Protein AF-A0A6C0JII0-F1 (afdb_monomer)

Mean predicted aligned error: 2.7 Å

Solvent-accessible surface area (backbone atoms only — not comparable to full-atom values): 5606 Å² total; per-residue (Å²): 131,86,88,52,81,80,44,79,56,62,67,61,30,51,50,43,50,42,48,52,51,24,33,58,78,66,66,38,51,70,56,46,42,71,59,75,61,53,90,94,47,34,64,54,64,49,84,49,68,66,58,51,52,37,55,53,39,28,43,69,77,42,68,84,75,64,72,52,56,67,56,42,24,52,35,51,52,52,51,35,48,29,50,66,60,37,62,68,54,49,53,52,61,55,71,75,109

Structure (mmCIF, N/CA/C/O backbone):
data_AF-A0A6C0JII0-F1
#
_entry.id   AF-A0A6C0JII0-F1
#
loop_
_atom_site.group_PDB
_atom_site.id
_atom_site.type_symbol
_atom_site.label_atom_id
_atom_site.label_alt_id
_atom_site.label_comp_id
_atom_site.label_asym_id
_atom_site.label_entity_id
_atom_site.label_seq_id
_atom_site.pdbx_PDB_ins_code
_atom_site.Cartn_x
_atom_site.Cartn_y
_atom_site.Cartn_z
_atom_site.occupancy
_atom_site.B_iso_or_equiv
_atom_site.auth_seq_id
_atom_site.auth_comp_id
_atom_site.auth_asym_id
_atom_site.auth_atom_id
_atom_site.pdbx_PDB_model_num
ATOM 1 N N . MET A 1 1 ? 2.073 -13.644 8.964 1.00 70.69 1 MET A N 1
ATOM 2 C CA . MET A 1 1 ? 2.520 -12.645 7.972 1.00 70.69 1 MET A CA 1
ATOM 3 C C . MET A 1 1 ? 2.002 -13.078 6.608 1.00 70.69 1 MET A C 1
ATOM 5 O O . MET A 1 1 ? 2.012 -14.274 6.341 1.00 70.69 1 MET A O 1
ATOM 9 N N . GLN A 1 2 ? 1.475 -12.154 5.805 1.00 90.19 2 GLN A N 1
ATOM 10 C CA . GLN A 1 2 ? 0.971 -12.458 4.461 1.00 90.19 2 GLN A CA 1
ATOM 11 C C . GLN A 1 2 ? 2.130 -12.862 3.536 1.00 90.19 2 GLN A C 1
ATOM 13 O O . GLN A 1 2 ? 3.165 -12.200 3.530 1.00 90.19 2 GLN A O 1
ATOM 18 N N . ASP A 1 3 ? 1.955 -13.929 2.752 1.00 93.44 3 ASP A N 1
ATOM 19 C CA . ASP A 1 3 ? 2.955 -14.356 1.770 1.00 93.44 3 ASP A CA 1
ATOM 20 C C . ASP A 1 3 ? 2.848 -13.520 0.483 1.00 93.44 3 ASP A C 1
ATOM 22 O O . ASP A 1 3 ? 1.784 -13.465 -0.142 1.00 93.44 3 ASP A O 1
ATOM 26 N N . PHE A 1 4 ? 3.962 -12.887 0.104 1.00 96.44 4 PHE A N 1
ATOM 27 C CA . PHE A 1 4 ? 4.144 -12.090 -1.114 1.00 96.44 4 PHE A CA 1
ATOM 28 C C . PHE A 1 4 ? 5.246 -12.648 -2.031 1.00 96.44 4 PHE A C 1
ATOM 30 O O . PHE A 1 4 ? 5.722 -11.946 -2.922 1.00 96.44 4 PHE A O 1
ATOM 37 N N . SER A 1 5 ? 5.654 -13.908 -1.852 1.00 96.19 5 SER A N 1
ATOM 38 C CA . SER A 1 5 ? 6.677 -14.586 -2.669 1.00 96.19 5 SER A CA 1
ATOM 39 C C . SER A 1 5 ? 6.377 -14.600 -4.176 1.00 96.19 5 SER A C 1
ATOM 41 O O . SER A 1 5 ? 7.293 -14.719 -4.983 1.00 96.19 5 SER A O 1
ATOM 43 N N . PHE A 1 6 ? 5.111 -14.413 -4.567 1.00 95.88 6 PHE A N 1
ATOM 44 C CA . PHE A 1 6 ? 4.686 -14.283 -5.965 1.00 95.88 6 PHE A CA 1
ATOM 45 C C . PHE A 1 6 ? 5.092 -12.951 -6.625 1.00 95.88 6 PHE A C 1
ATOM 47 O O . PHE A 1 6 ? 4.964 -12.818 -7.839 1.00 95.88 6 PHE A O 1
ATOM 54 N N . ILE A 1 7 ? 5.565 -11.963 -5.858 1.00 96.88 7 ILE A N 1
ATOM 55 C CA . ILE A 1 7 ? 6.179 -10.743 -6.390 1.00 96.88 7 ILE A CA 1
ATOM 56 C C . ILE A 1 7 ? 7.664 -11.037 -6.626 1.00 96.88 7 ILE A C 1
ATOM 58 O O . ILE A 1 7 ? 8.423 -11.215 -5.668 1.00 96.88 7 ILE A O 1
ATOM 62 N N . ALA A 1 8 ? 8.066 -11.100 -7.898 1.00 95.62 8 ALA A N 1
ATOM 63 C CA . ALA A 1 8 ? 9.428 -11.457 -8.295 1.00 95.62 8 ALA A CA 1
ATOM 64 C C . ALA A 1 8 ? 10.466 -10.414 -7.848 1.00 95.62 8 ALA A C 1
ATOM 66 O O . ALA A 1 8 ? 11.494 -10.781 -7.280 1.00 95.62 8 ALA A O 1
ATOM 67 N N . ASP A 1 9 ? 10.174 -9.126 -8.060 1.00 95.19 9 ASP A N 1
ATOM 68 C CA . ASP A 1 9 ? 11.041 -8.032 -7.625 1.00 95.19 9 ASP A CA 1
ATOM 69 C C . ASP A 1 9 ? 11.079 -7.945 -6.094 1.00 95.19 9 ASP A C 1
ATOM 71 O O . ASP A 1 9 ? 10.067 -7.697 -5.431 1.00 95.19 9 ASP A O 1
ATOM 75 N N . GLU A 1 10 ? 12.263 -8.167 -5.527 1.00 95.56 10 GLU A N 1
ATOM 76 C CA . GLU A 1 10 ? 12.459 -8.236 -4.082 1.00 95.56 10 GLU A CA 1
ATOM 77 C C . GLU A 1 10 ? 12.137 -6.914 -3.391 1.00 95.56 10 GLU A C 1
ATOM 79 O O . GLU A 1 10 ? 11.481 -6.909 -2.349 1.00 95.56 10 GLU A O 1
ATOM 84 N N . HIS A 1 11 ? 12.543 -5.792 -3.982 1.00 94.25 11 HIS A N 1
ATOM 85 C CA . HIS A 1 11 ? 12.310 -4.489 -3.380 1.00 94.25 11 HIS A CA 1
ATOM 86 C C . HIS A 1 11 ? 10.809 -4.173 -3.320 1.00 94.25 11 HIS A C 1
ATOM 88 O O . HIS A 1 11 ? 10.281 -3.847 -2.259 1.00 94.25 11 HIS A O 1
ATOM 94 N N . THR A 1 12 ? 10.082 -4.388 -4.418 1.00 95.69 12 THR A N 1
ATOM 95 C CA . THR A 1 12 ? 8.619 -4.271 -4.474 1.00 95.69 12 THR A CA 1
ATOM 96 C C . THR A 1 12 ? 7.944 -5.181 -3.455 1.00 95.69 12 THR A C 1
ATOM 98 O O . THR A 1 12 ? 7.014 -4.759 -2.765 1.00 95.69 12 THR A O 1
ATOM 101 N N . ARG A 1 13 ? 8.416 -6.426 -3.322 1.00 96.69 13 ARG A N 1
ATOM 102 C CA . ARG A 1 13 ? 7.893 -7.377 -2.338 1.00 96.69 13 ARG A CA 1
ATOM 103 C C . ARG A 1 13 ? 8.035 -6.845 -0.913 1.00 96.69 13 ARG A C 1
ATOM 105 O O . ARG A 1 13 ? 7.071 -6.916 -0.152 1.00 96.69 13 ARG A O 1
ATOM 112 N N . LEU A 1 14 ? 9.193 -6.282 -0.568 1.00 96.56 14 LEU A N 1
ATOM 113 C CA . LEU A 1 14 ? 9.439 -5.681 0.745 1.00 96.56 14 LEU A CA 1
ATOM 114 C C . LEU A 1 14 ? 8.545 -4.461 0.996 1.00 96.56 14 LEU A C 1
ATOM 116 O O . LEU A 1 14 ? 7.937 -4.370 2.062 1.00 96.56 14 LEU A O 1
ATOM 120 N N . LEU A 1 15 ? 8.404 -3.567 0.013 1.00 97.06 15 LEU A N 1
ATOM 121 C CA . LEU A 1 15 ? 7.548 -2.380 0.118 1.00 97.06 15 LEU A CA 1
ATOM 122 C C . LEU A 1 15 ? 6.079 -2.760 0.364 1.00 97.06 15 LEU A C 1
ATOM 124 O O . LEU A 1 15 ? 5.446 -2.246 1.290 1.00 97.06 15 LEU A O 1
ATOM 128 N N . VAL A 1 16 ? 5.545 -3.701 -0.423 1.00 97.62 16 VAL A N 1
ATOM 129 C CA . VAL A 1 16 ? 4.154 -4.163 -0.293 1.00 97.62 16 VAL A CA 1
ATOM 130 C C . VAL A 1 16 ? 3.938 -4.908 1.024 1.00 97.62 16 VAL A C 1
ATOM 132 O O . VAL A 1 16 ? 2.938 -4.656 1.694 1.00 97.62 16 VAL A O 1
ATOM 135 N N . ALA A 1 17 ? 4.871 -5.772 1.436 1.00 97.62 17 ALA A N 1
ATOM 136 C CA . ALA A 1 17 ? 4.779 -6.487 2.708 1.00 97.62 17 ALA A CA 1
ATOM 137 C C . ALA A 1 17 ? 4.798 -5.529 3.911 1.00 97.62 17 ALA A C 1
ATOM 139 O O . ALA A 1 17 ? 3.967 -5.654 4.810 1.00 97.62 17 ALA A O 1
ATOM 140 N N . ASN A 1 18 ? 5.690 -4.535 3.900 1.00 97.75 18 ASN A N 1
ATOM 141 C CA . ASN A 1 18 ? 5.770 -3.505 4.934 1.00 97.75 18 ASN A CA 1
ATOM 142 C C . ASN A 1 18 ? 4.476 -2.687 5.027 1.00 97.75 18 ASN A C 1
ATOM 144 O O . ASN A 1 18 ? 3.953 -2.480 6.121 1.00 97.75 18 ASN A O 1
ATOM 148 N N . GLY A 1 19 ? 3.916 -2.283 3.886 1.00 97.81 19 GLY A N 1
ATOM 149 C CA . GLY A 1 19 ? 2.657 -1.552 3.872 1.00 97.81 19 GLY A CA 1
ATOM 150 C C . GLY A 1 19 ? 1.444 -2.379 4.293 1.00 97.81 19 GLY A C 1
ATOM 151 O O . GLY A 1 19 ? 0.576 -1.876 5.006 1.00 97.81 19 GLY A O 1
ATOM 152 N N . TYR A 1 20 ? 1.395 -3.653 3.902 1.00 98.38 20 TYR A N 1
ATOM 153 C CA . TYR A 1 20 ? 0.347 -4.581 4.329 1.00 98.38 20 TYR A CA 1
ATOM 154 C C . TYR A 1 20 ? 0.344 -4.753 5.850 1.00 98.38 20 TYR A C 1
ATOM 156 O O . TYR A 1 20 ? -0.713 -4.696 6.481 1.00 98.38 20 TYR A O 1
ATOM 164 N N . GLU A 1 21 ? 1.524 -4.935 6.443 1.00 98.06 21 GLU A N 1
ATOM 165 C CA . GLU A 1 21 ? 1.683 -5.049 7.891 1.00 98.06 21 GLU A CA 1
ATOM 166 C C . GLU A 1 21 ? 1.247 -3.757 8.599 1.00 98.06 21 GLU A C 1
ATOM 168 O O . GLU A 1 21 ? 0.471 -3.816 9.550 1.00 98.06 21 GLU A O 1
ATOM 173 N N . ALA A 1 22 ? 1.651 -2.587 8.090 1.00 98.19 22 ALA A N 1
ATOM 174 C CA . ALA A 1 22 ? 1.269 -1.292 8.655 1.00 98.19 22 ALA A CA 1
ATOM 175 C C . ALA A 1 22 ? -0.254 -1.085 8.693 1.00 98.19 22 ALA A C 1
ATOM 177 O O . ALA A 1 22 ? -0.804 -0.738 9.737 1.00 98.19 22 ALA A O 1
ATOM 178 N N . ILE A 1 23 ? -0.954 -1.342 7.582 1.00 98.44 23 ILE A N 1
ATOM 179 C CA . ILE A 1 23 ? -2.421 -1.216 7.522 1.00 98.44 23 ILE A CA 1
ATOM 180 C C . ILE A 1 23 ? -3.096 -2.234 8.445 1.00 98.44 23 ILE A C 1
ATOM 182 O O . ILE A 1 23 ? -4.102 -1.908 9.073 1.00 98.44 23 ILE A O 1
ATOM 186 N N . SER A 1 24 ? -2.544 -3.447 8.537 1.00 98.31 24 SER A N 1
ATOM 187 C CA . SER A 1 24 ? -3.076 -4.504 9.402 1.00 98.31 24 SER A CA 1
ATOM 188 C C . SER A 1 24 ? -2.962 -4.138 10.880 1.00 98.31 24 SER A C 1
ATOM 190 O O . SER A 1 24 ? -3.941 -4.284 11.601 1.00 98.31 24 SER A O 1
ATOM 192 N N . GLN A 1 25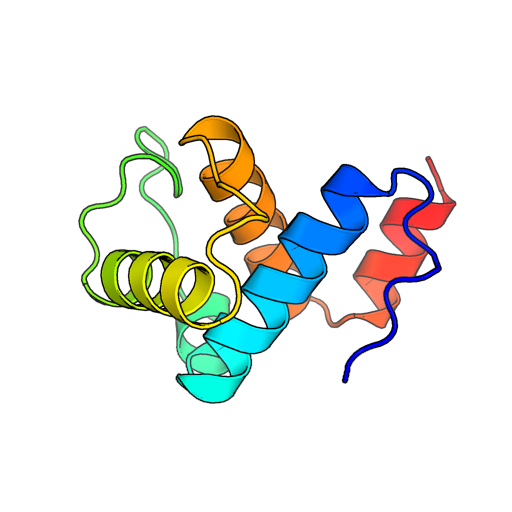 ? -1.817 -3.605 11.319 1.00 98.25 25 GLN A N 1
ATOM 193 C CA . GLN A 1 25 ? -1.624 -3.172 12.708 1.00 98.25 25 GLN A CA 1
ATOM 194 C C . GLN A 1 25 ? -2.460 -1.939 13.079 1.00 98.25 25 GLN A C 1
ATOM 196 O O . GLN A 1 25 ? -2.786 -1.762 14.247 1.00 98.25 25 GLN A O 1
ATOM 201 N N . LEU A 1 26 ? -2.802 -1.091 12.105 1.00 98.38 26 LEU A N 1
ATOM 202 C CA . LEU A 1 26 ? -3.668 0.077 12.308 1.00 98.38 26 LEU A CA 1
ATOM 203 C C . LEU A 1 26 ? -5.164 -0.234 12.125 1.00 98.38 26 LEU A C 1
ATOM 205 O O . LEU A 1 26 ? -5.987 0.661 12.287 1.00 98.38 26 LEU A O 1
ATOM 209 N N . GLU A 1 27 ? -5.520 -1.464 11.741 1.00 98.38 27 GLU A N 1
ATOM 210 C CA . GLU A 1 27 ? -6.899 -1.888 11.450 1.00 98.38 27 GLU A CA 1
ATOM 211 C C . GLU A 1 27 ? -7.599 -1.038 10.363 1.00 98.38 27 GLU A C 1
ATOM 213 O O . GLU A 1 27 ? -8.824 -0.920 10.305 1.00 98.38 27 GLU A O 1
ATOM 218 N N . LEU A 1 28 ? -6.822 -0.471 9.430 1.00 98.62 28 LEU A N 1
ATOM 219 C CA . LEU A 1 28 ? -7.305 0.502 8.437 1.00 98.62 28 LEU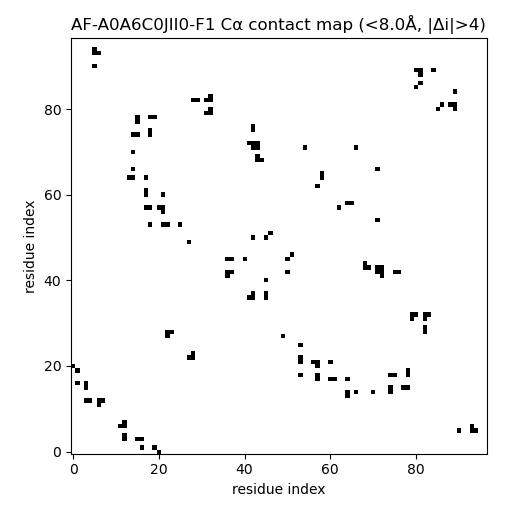 A CA 1
ATOM 220 C C . LEU A 1 28 ? -7.800 -0.117 7.122 1.00 98.62 28 LEU A C 1
ATOM 222 O O . LEU A 1 28 ? -8.150 0.614 6.195 1.00 98.62 28 LEU A O 1
ATOM 226 N N . TRP A 1 29 ? -7.875 -1.446 7.010 1.00 98.44 29 TRP A N 1
ATOM 227 C CA . TRP A 1 29 ? -8.320 -2.122 5.781 1.00 98.44 29 TRP A CA 1
ATOM 228 C C . TRP A 1 29 ? -9.720 -1.691 5.330 1.00 98.44 29 TRP A C 1
ATOM 230 O O . TRP A 1 29 ? -9.943 -1.468 4.138 1.00 98.44 29 TRP A O 1
ATOM 240 N N . GLY A 1 30 ? -10.652 -1.540 6.278 1.00 98.31 30 GLY A N 1
ATOM 241 C CA . GLY A 1 30 ? -12.015 -1.086 5.994 1.00 98.31 30 GLY A CA 1
ATOM 242 C C . GLY A 1 30 ? -12.048 0.339 5.440 1.00 98.31 30 GLY A C 1
ATOM 243 O O . GLY A 1 30 ? -12.689 0.587 4.420 1.00 98.31 30 GLY A O 1
ATOM 244 N N . TRP A 1 31 ? -11.291 1.247 6.061 1.00 98.44 31 TRP A N 1
ATOM 245 C CA . TRP A 1 31 ? -11.147 2.625 5.595 1.00 98.44 31 TRP A CA 1
ATOM 246 C C . TRP A 1 31 ? -10.503 2.680 4.207 1.00 98.44 31 TRP A C 1
ATOM 248 O O . TRP A 1 31 ? -11.074 3.276 3.292 1.00 98.44 31 TRP A O 1
ATOM 258 N N . LEU A 1 32 ? -9.373 1.990 4.016 1.00 98.38 32 LEU A N 1
ATOM 259 C CA . LEU A 1 32 ? -8.629 2.003 2.758 1.00 98.38 32 LEU A CA 1
ATOM 260 C C . LEU A 1 32 ? -9.478 1.481 1.599 1.00 98.38 32 LEU A C 1
ATOM 262 O O . LEU A 1 32 ? -9.393 2.008 0.497 1.00 98.38 32 LEU A O 1
ATOM 266 N N . ARG A 1 33 ? -10.332 0.479 1.840 1.00 98.12 33 ARG A N 1
ATOM 267 C CA . ARG A 1 33 ? -11.263 -0.049 0.834 1.00 98.12 33 ARG A CA 1
ATOM 268 C C . ARG A 1 33 ? -12.200 1.030 0.284 1.00 98.12 33 ARG A C 1
ATOM 270 O O . ARG A 1 33 ? -12.476 1.020 -0.916 1.00 98.12 33 ARG A O 1
ATOM 277 N N . SER A 1 34 ? -12.695 1.912 1.154 1.00 97.62 34 SER A N 1
ATOM 278 C CA . SER A 1 34 ? -13.628 2.997 0.812 1.00 97.62 34 SER A CA 1
ATOM 279 C C . SER A 1 34 ? -12.958 4.312 0.421 1.00 97.62 34 SER A C 1
ATOM 281 O O . SER A 1 34 ? -13.614 5.170 -0.162 1.00 97.62 34 SER A O 1
ATOM 283 N N . PHE A 1 35 ? -11.680 4.487 0.751 1.00 97.12 35 PHE A N 1
ATOM 284 C CA . PHE A 1 35 ? -10.960 5.724 0.498 1.00 97.12 35 PHE A CA 1
ATOM 285 C C . PHE A 1 35 ? -10.796 5.966 -1.005 1.00 97.12 35 PHE A C 1
ATOM 287 O O . PHE A 1 35 ? -10.419 5.067 -1.758 1.00 97.12 35 PHE A O 1
ATOM 294 N N . GLU A 1 36 ? -11.048 7.197 -1.438 1.00 95.56 36 GLU A N 1
ATOM 295 C CA . GLU A 1 36 ? -10.753 7.647 -2.793 1.00 95.56 36 GLU A CA 1
ATOM 296 C C . GLU A 1 36 ? -9.721 8.772 -2.717 1.00 95.56 36 GLU A C 1
ATOM 298 O O . GLU A 1 36 ? -10.052 9.870 -2.265 1.00 95.56 36 GLU A O 1
ATOM 303 N N . PRO A 1 37 ? -8.462 8.527 -3.125 1.00 92.00 37 PRO A N 1
ATOM 304 C CA . PRO A 1 37 ? -7.473 9.591 -3.167 1.00 92.00 37 PRO A CA 1
ATOM 305 C C . PRO A 1 37 ? -7.889 10.651 -4.191 1.00 92.00 37 PRO A C 1
ATOM 307 O O . PRO A 1 37 ? -8.397 10.318 -5.265 1.00 92.00 37 PRO A O 1
ATOM 310 N N . ASN A 1 38 ? -7.601 11.918 -3.892 1.00 92.81 38 ASN A N 1
ATOM 311 C CA . ASN A 1 38 ? -7.802 13.023 -4.826 1.00 92.81 38 ASN A CA 1
ATOM 312 C C . ASN A 1 38 ? -7.095 12.710 -6.163 1.00 92.81 38 ASN A C 1
ATOM 314 O O . ASN A 1 38 ? -5.904 12.386 -6.155 1.00 92.81 38 ASN A O 1
ATOM 318 N N . PRO A 1 39 ? -7.787 12.793 -7.314 1.00 90.06 39 PRO A N 1
ATOM 319 C CA . PRO A 1 39 ? -7.223 12.409 -8.608 1.00 90.06 39 PRO A CA 1
ATOM 320 C C . PRO A 1 39 ? -5.984 13.220 -9.012 1.00 90.06 39 PRO A C 1
ATOM 322 O O . PRO A 1 39 ? -5.157 12.707 -9.762 1.00 90.06 39 PRO A O 1
ATOM 325 N N . ASN A 1 40 ? -5.826 14.445 -8.499 1.00 91.94 40 ASN A N 1
ATOM 326 C CA . ASN A 1 40 ? -4.689 15.315 -8.813 1.00 91.94 40 ASN A CA 1
ATOM 327 C C . ASN A 1 40 ? -3.473 15.092 -7.895 1.00 91.94 40 ASN A C 1
ATOM 329 O O . ASN A 1 40 ? -2.379 15.555 -8.203 1.00 91.94 40 ASN A O 1
ATOM 333 N N . GLU A 1 41 ? -3.653 14.389 -6.776 1.00 90.50 41 GLU A N 1
ATOM 334 C CA . GLU A 1 41 ? -2.633 14.214 -5.727 1.00 90.50 41 GLU A CA 1
ATOM 335 C C . GLU A 1 41 ? -2.231 12.742 -5.558 1.00 90.50 41 GLU A C 1
ATOM 337 O O . GLU A 1 41 ? -1.078 12.412 -5.265 1.00 90.50 41 GLU A O 1
ATOM 342 N N . GLY A 1 42 ? -3.180 11.827 -5.759 1.00 93.81 42 GLY A N 1
ATOM 343 C CA . GLY A 1 42 ? -3.008 10.416 -5.458 1.00 93.81 42 GLY A CA 1
ATOM 344 C C . GLY A 1 42 ? -2.739 10.174 -3.970 1.00 93.81 42 GLY A C 1
ATOM 345 O O . GLY A 1 42 ? -3.146 10.938 -3.102 1.00 93.81 42 GLY A O 1
ATOM 346 N N . PHE A 1 43 ? -2.053 9.072 -3.670 1.00 95.94 43 PHE A N 1
ATOM 347 C CA . PHE A 1 43 ? -1.652 8.736 -2.299 1.00 95.94 43 PHE A CA 1
ATOM 348 C C . PHE A 1 43 ? -0.393 9.479 -1.843 1.00 95.94 43 PHE A C 1
ATOM 350 O O . PHE A 1 43 ? -0.250 9.753 -0.659 1.00 95.94 43 PHE A O 1
ATOM 357 N N . MET A 1 44 ? 0.515 9.795 -2.772 1.00 93.88 44 MET A N 1
ATOM 358 C CA . MET A 1 44 ? 1.815 10.404 -2.470 1.00 93.88 44 MET A CA 1
ATOM 359 C C . MET A 1 44 ? 1.681 11.795 -1.844 1.00 93.88 44 MET A C 1
ATOM 361 O O . MET A 1 44 ? 2.450 12.131 -0.951 1.00 93.88 44 MET A O 1
ATOM 365 N N . TRP A 1 45 ? 0.715 12.586 -2.313 1.00 93.56 45 TRP A N 1
ATOM 366 C CA . TRP A 1 45 ? 0.504 13.968 -1.873 1.00 93.56 45 TRP A CA 1
ATOM 367 C C . TRP A 1 45 ? -0.737 14.133 -0.993 1.00 93.56 45 TRP A C 1
ATOM 369 O O . TRP A 1 45 ? -1.157 15.253 -0.722 1.00 93.56 45 TRP A O 1
ATOM 379 N N . SER A 1 46 ? -1.336 13.024 -0.552 1.00 93.94 46 SER A N 1
ATOM 380 C CA . SER A 1 46 ? -2.516 13.072 0.305 1.00 93.94 46 SER A CA 1
ATOM 381 C C . SER A 1 46 ? -2.150 13.579 1.699 1.00 93.94 46 SER A C 1
ATOM 383 O O . SER A 1 46 ? -1.211 13.090 2.324 1.00 93.94 46 SER A O 1
ATOM 385 N N . SER A 1 47 ? -2.938 14.527 2.203 1.00 93.31 47 SER A N 1
ATOM 386 C CA . SER A 1 47 ? -2.849 15.057 3.568 1.00 93.31 47 SER A CA 1
ATOM 387 C C . SER A 1 47 ? -3.771 14.337 4.561 1.00 93.31 47 SER A C 1
ATOM 389 O O . SER A 1 47 ? -3.956 14.804 5.684 1.00 93.31 47 SER A O 1
ATOM 391 N N . ASP A 1 48 ? -4.363 13.206 4.165 1.00 96.50 48 ASP A N 1
ATOM 392 C CA . ASP A 1 48 ? -5.255 12.444 5.033 1.00 96.50 48 ASP A CA 1
ATOM 393 C C . ASP A 1 48 ? -4.487 11.895 6.262 1.00 96.50 48 ASP A C 1
ATOM 395 O O . ASP A 1 48 ? -3.381 11.346 6.126 1.00 96.50 48 ASP A O 1
ATOM 399 N N . PRO A 1 49 ? -5.037 12.034 7.483 1.00 97.62 49 PRO A N 1
ATOM 400 C CA . PRO A 1 49 ? -4.357 11.604 8.701 1.00 97.62 49 PRO A CA 1
ATOM 401 C C . PRO A 1 49 ? -4.099 10.094 8.740 1.00 97.62 49 PRO A C 1
ATOM 403 O O . PRO A 1 49 ? -3.080 9.674 9.284 1.00 97.62 49 PRO A O 1
ATOM 406 N N . ASN A 1 50 ? -4.950 9.266 8.128 1.00 98.19 50 ASN A N 1
ATOM 407 C CA . ASN A 1 50 ? -4.730 7.823 8.057 1.00 98.19 50 ASN A CA 1
ATOM 408 C C . ASN A 1 50 ? -3.573 7.484 7.114 1.00 98.19 50 ASN A C 1
ATOM 410 O O . ASN A 1 50 ? -2.780 6.600 7.429 1.00 98.19 50 ASN A O 1
ATOM 414 N N . ILE A 1 51 ? -3.412 8.217 6.007 1.00 97.44 51 ILE A N 1
ATOM 415 C CA . ILE A 1 51 ? -2.237 8.084 5.131 1.00 97.44 51 ILE A CA 1
ATOM 416 C C . ILE A 1 51 ? -0.954 8.416 5.895 1.00 97.44 51 ILE A C 1
ATOM 418 O O . ILE A 1 51 ? 0.013 7.652 5.839 1.00 97.44 51 ILE A O 1
ATOM 422 N N . THR A 1 52 ? -0.971 9.505 6.664 1.00 96.44 52 THR A N 1
ATOM 423 C CA . THR A 1 52 ? 0.164 9.907 7.509 1.00 96.44 52 THR A CA 1
ATOM 424 C C . THR A 1 52 ? 0.487 8.837 8.558 1.00 96.44 52 THR A C 1
ATOM 426 O O . THR A 1 52 ? 1.642 8.431 8.695 1.00 96.44 52 THR A O 1
ATOM 429 N N . SER A 1 53 ? -0.525 8.317 9.259 1.00 98.00 53 SER A N 1
ATOM 430 C CA . SER A 1 53 ? -0.369 7.235 10.240 1.00 98.00 53 SER A CA 1
ATOM 431 C C . SER A 1 53 ? 0.212 5.965 9.623 1.00 98.00 53 SER A C 1
ATOM 433 O O . SER A 1 53 ? 1.106 5.357 10.208 1.00 98.00 53 SER A O 1
ATOM 435 N N . ILE A 1 54 ? -0.235 5.586 8.422 1.00 98.12 54 ILE A N 1
ATOM 436 C CA . ILE A 1 54 ? 0.296 4.425 7.701 1.00 98.12 54 ILE A CA 1
ATOM 437 C C . ILE A 1 54 ? 1.774 4.628 7.358 1.00 98.12 54 ILE A C 1
ATOM 439 O O . ILE A 1 54 ? 2.576 3.737 7.627 1.00 98.12 54 ILE A O 1
ATOM 443 N N . GLY A 1 55 ? 2.153 5.790 6.816 1.00 96.81 55 GLY A N 1
ATOM 444 C CA . GLY A 1 55 ? 3.551 6.098 6.497 1.00 96.81 55 GLY A CA 1
ATOM 445 C C . GLY A 1 55 ? 4.460 6.053 7.728 1.00 96.81 55 GLY A C 1
ATOM 446 O O . GLY A 1 55 ? 5.520 5.425 7.700 1.00 96.81 55 GLY A O 1
ATOM 447 N N . ASN A 1 56 ? 4.008 6.629 8.845 1.00 96.75 56 ASN A N 1
ATOM 448 C CA . ASN A 1 56 ? 4.730 6.561 10.116 1.00 96.75 56 ASN A CA 1
ATOM 449 C C . ASN A 1 56 ? 4.865 5.118 10.613 1.00 96.75 56 ASN A C 1
ATOM 451 O O . ASN A 1 56 ? 5.944 4.711 11.043 1.00 96.75 56 ASN A O 1
ATOM 455 N N . LYS A 1 57 ? 3.797 4.319 10.506 1.00 97.88 57 LYS A N 1
ATOM 456 C CA . LYS A 1 57 ? 3.814 2.926 10.949 1.00 97.88 57 LYS A CA 1
ATOM 457 C C . LYS A 1 57 ? 4.707 2.042 10.079 1.00 97.88 57 LYS A C 1
ATOM 459 O O . LYS A 1 57 ? 5.428 1.203 10.610 1.00 97.88 57 LYS A O 1
ATOM 464 N N . MET A 1 58 ? 4.714 2.254 8.763 1.00 97.25 58 MET A N 1
ATOM 465 C CA . MET A 1 58 ? 5.651 1.610 7.834 1.00 97.25 58 MET A CA 1
ATOM 466 C C . MET A 1 58 ? 7.105 1.861 8.252 1.00 97.25 58 MET A C 1
ATOM 468 O O . MET A 1 58 ? 7.890 0.913 8.329 1.00 97.25 58 MET A O 1
ATOM 472 N N . HIS A 1 59 ? 7.435 3.116 8.579 1.00 95.69 59 HIS A N 1
ATOM 473 C CA . HIS A 1 59 ? 8.760 3.503 9.060 1.00 95.69 59 HIS A CA 1
ATOM 474 C C . HIS A 1 59 ? 9.096 2.892 10.431 1.00 95.69 59 HIS A C 1
ATOM 476 O O . HIS A 1 59 ? 10.225 2.465 10.651 1.00 95.69 59 HIS A O 1
ATOM 482 N N . GLU A 1 60 ? 8.127 2.808 11.346 1.00 96.25 60 GLU A N 1
ATOM 483 C CA . GLU A 1 60 ? 8.295 2.166 12.657 1.00 96.25 60 GLU A CA 1
ATOM 484 C C . GLU A 1 60 ? 8.582 0.661 12.535 1.00 96.25 60 GLU A C 1
ATOM 486 O O . GLU A 1 60 ? 9.480 0.158 13.208 1.00 96.25 60 GLU A O 1
ATOM 491 N N . ILE A 1 61 ? 7.852 -0.044 11.660 1.00 95.06 61 ILE A N 1
ATOM 492 C CA . ILE A 1 61 ? 8.004 -1.491 11.437 1.00 95.06 61 ILE A CA 1
ATOM 493 C C . ILE A 1 61 ? 9.393 -1.8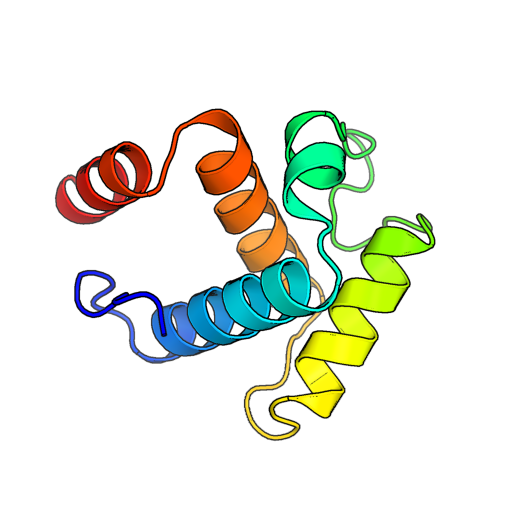17 10.894 1.00 95.06 61 ILE A C 1
ATOM 495 O O . ILE A 1 61 ? 10.026 -2.771 11.344 1.00 95.06 61 ILE A O 1
ATOM 499 N N . ASN A 1 62 ? 9.855 -1.063 9.896 1.00 90.19 62 ASN A N 1
ATOM 500 C CA . ASN A 1 62 ? 11.179 -1.260 9.330 1.00 90.19 62 ASN A CA 1
ATOM 501 C C . ASN A 1 62 ? 11.708 0.044 8.722 1.00 90.19 62 ASN A C 1
ATOM 503 O O . ASN A 1 62 ? 11.268 0.483 7.657 1.00 90.19 62 ASN A O 1
ATOM 507 N N . LYS A 1 63 ? 12.701 0.626 9.395 1.00 88.44 63 LYS A N 1
ATOM 508 C CA . LYS A 1 63 ? 13.333 1.888 8.997 1.00 88.44 63 LYS A CA 1
ATOM 509 C C . LYS A 1 63 ? 14.185 1.755 7.733 1.00 88.44 63 LYS A C 1
ATOM 511 O O . LYS A 1 63 ? 14.361 2.750 7.035 1.00 88.44 63 LYS A O 1
ATOM 516 N N . ASP A 1 64 ? 14.658 0.548 7.425 1.00 88.06 64 ASP A N 1
ATOM 517 C CA . ASP A 1 64 ? 15.615 0.283 6.347 1.00 88.06 64 ASP A CA 1
ATOM 518 C C . ASP A 1 64 ? 14.938 0.085 4.982 1.00 88.06 64 ASP A C 1
ATOM 520 O O . ASP A 1 64 ? 15.582 0.261 3.951 1.00 88.06 64 ASP A O 1
ATOM 524 N N . ILE A 1 65 ? 13.638 -0.249 4.946 1.00 84.56 65 ILE A N 1
ATOM 525 C CA . ILE A 1 65 ? 12.904 -0.459 3.682 1.00 84.56 65 ILE A CA 1
ATOM 526 C C . ILE A 1 65 ? 12.780 0.839 2.876 1.00 84.56 65 ILE A C 1
ATOM 528 O O . ILE A 1 65 ? 12.821 0.768 1.653 1.00 84.56 65 ILE A O 1
ATOM 532 N N . GLY A 1 66 ? 12.671 1.991 3.554 1.00 81.44 66 GLY A N 1
ATOM 533 C CA . GLY A 1 66 ? 12.706 3.337 2.970 1.00 81.44 66 GLY A CA 1
ATOM 534 C C . GLY A 1 66 ? 11.720 3.582 1.819 1.00 81.44 66 GLY A C 1
ATOM 535 O O . GLY A 1 66 ? 11.933 3.156 0.691 1.00 81.44 66 GLY A O 1
ATOM 536 N N . HIS A 1 67 ? 10.671 4.377 2.042 1.00 88.56 67 HIS A N 1
ATOM 537 C CA . HIS A 1 67 ? 9.772 4.781 0.956 1.00 88.56 67 HIS A CA 1
ATOM 538 C C . HIS A 1 67 ? 10.122 6.181 0.441 1.00 88.56 67 HIS A C 1
ATOM 540 O O . HIS A 1 67 ? 9.971 7.169 1.153 1.00 88.56 67 HIS A O 1
ATOM 546 N N . SER A 1 68 ? 10.504 6.292 -0.833 1.00 91.12 68 SER A N 1
ATOM 547 C CA . SER A 1 68 ? 10.306 7.543 -1.578 1.00 91.12 68 SER A CA 1
ATOM 548 C C . SER A 1 68 ? 8.805 7.845 -1.719 1.00 91.12 68 SER A C 1
ATOM 550 O O . SER A 1 68 ? 7.974 6.937 -1.630 1.00 91.12 68 SER A O 1
ATOM 552 N N . GLY A 1 69 ? 8.426 9.091 -2.022 1.00 91.88 69 GLY A N 1
ATOM 553 C CA . GLY A 1 69 ? 7.012 9.410 -2.260 1.00 91.88 69 GLY A CA 1
ATOM 554 C C . GLY A 1 69 ? 6.398 8.607 -3.422 1.00 91.88 69 GLY A C 1
ATOM 555 O O . GLY A 1 69 ? 5.247 8.181 -3.337 1.00 91.88 69 GLY A O 1
ATOM 556 N N . GLY A 1 70 ? 7.181 8.300 -4.465 1.00 93.94 70 GLY A N 1
ATOM 557 C CA . GLY A 1 70 ? 6.735 7.466 -5.586 1.00 93.94 70 GLY A CA 1
ATOM 558 C C . GLY A 1 70 ? 6.475 6.012 -5.182 1.00 93.94 70 GLY A C 1
ATOM 559 O O . GLY A 1 70 ? 5.401 5.475 -5.457 1.00 93.94 70 GLY A O 1
ATOM 560 N N . SER A 1 71 ? 7.418 5.387 -4.469 1.00 96.00 71 SER A N 1
ATOM 561 C CA . SER A 1 71 ? 7.241 4.026 -3.936 1.00 96.00 71 SER A CA 1
ATOM 562 C C . SER A 1 71 ? 6.119 3.952 -2.901 1.00 96.00 71 SER A C 1
ATOM 564 O O . SER A 1 71 ? 5.376 2.972 -2.889 1.00 96.00 71 SER A O 1
ATOM 566 N N . PHE A 1 72 ? 5.931 4.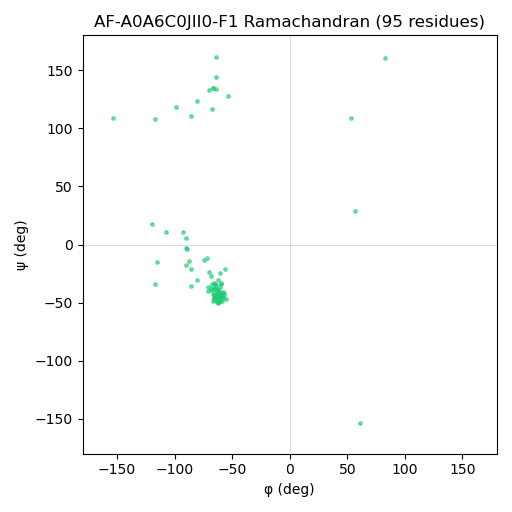996 -2.087 1.00 97.31 72 PHE A N 1
ATOM 567 C CA . PHE A 1 72 ? 4.809 5.084 -1.154 1.00 97.31 72 PHE A CA 1
ATOM 568 C C . PHE A 1 72 ? 3.474 5.117 -1.905 1.00 97.31 72 PHE A C 1
ATOM 570 O O . 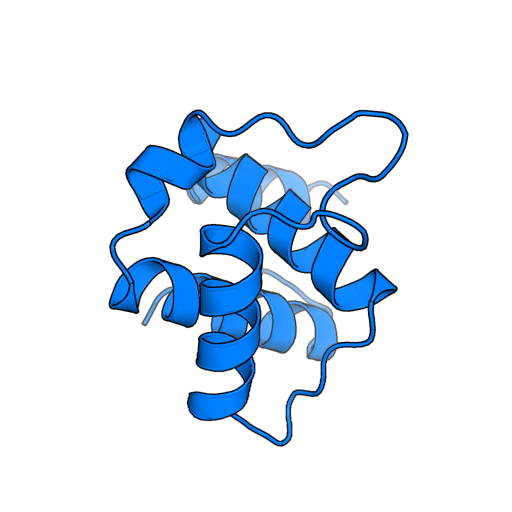PHE A 1 72 ? 2.581 4.314 -1.633 1.00 97.31 72 PHE A O 1
ATOM 577 N N . GLY A 1 73 ? 3.356 5.985 -2.916 1.00 97.25 73 GLY A N 1
ATOM 578 C CA . GLY A 1 73 ? 2.159 6.081 -3.748 1.00 97.25 73 GLY A CA 1
ATOM 579 C C . GLY A 1 73 ? 1.828 4.770 -4.470 1.00 97.25 73 GLY A C 1
ATOM 580 O O . GLY A 1 73 ? 0.669 4.344 -4.478 1.00 97.25 73 GLY A O 1
ATOM 581 N N . PHE A 1 74 ? 2.841 4.096 -5.023 1.00 96.94 74 PHE A N 1
ATOM 582 C CA . PHE A 1 74 ? 2.705 2.773 -5.638 1.00 96.94 74 PHE A CA 1
ATOM 583 C C . PHE A 1 74 ? 2.231 1.713 -4.632 1.00 96.94 74 PHE A C 1
ATOM 585 O O . PHE A 1 74 ? 1.284 0.966 -4.903 1.00 96.94 74 PHE A O 1
ATOM 592 N N . THR A 1 75 ? 2.861 1.670 -3.459 1.00 98.00 75 THR A N 1
ATOM 593 C CA . THR A 1 75 ? 2.544 0.718 -2.390 1.00 98.00 75 THR A CA 1
ATOM 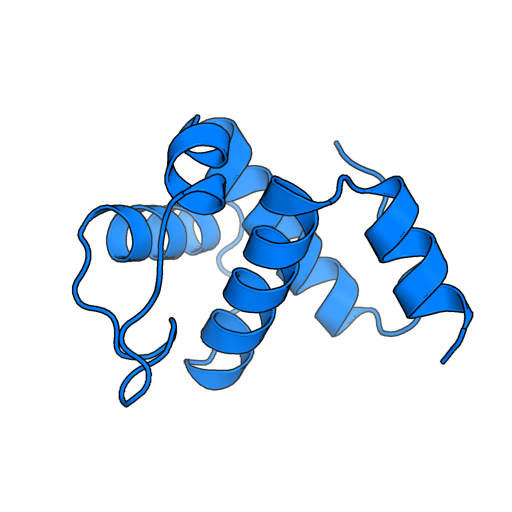594 C C . THR A 1 75 ? 1.107 0.907 -1.918 1.00 98.00 75 THR A C 1
ATOM 596 O O . THR A 1 75 ? 0.324 -0.042 -1.917 1.00 98.00 75 THR A O 1
ATOM 599 N N . MET A 1 76 ? 0.704 2.146 -1.629 1.00 98.31 76 MET A N 1
ATOM 600 C CA . MET A 1 76 ? -0.660 2.463 -1.214 1.00 98.31 76 MET A CA 1
ATOM 601 C C . MET A 1 76 ? -1.693 2.141 -2.291 1.00 98.31 76 MET A C 1
ATOM 603 O O . MET A 1 76 ? -2.744 1.585 -1.978 1.00 98.31 76 MET A O 1
ATOM 607 N N . ARG A 1 77 ? -1.399 2.397 -3.573 1.00 97.88 77 ARG A N 1
ATOM 608 C CA . ARG A 1 77 ? -2.296 2.004 -4.671 1.00 97.88 77 ARG A CA 1
ATOM 609 C C . ARG A 1 77 ? -2.455 0.485 -4.766 1.00 97.88 77 ARG A C 1
ATOM 611 O O . ARG A 1 77 ? -3.563 0.008 -5.007 1.00 97.88 77 ARG A O 1
ATOM 618 N N . THR A 1 78 ? -1.375 -0.260 -4.560 1.00 97.94 78 THR A N 1
ATOM 619 C CA . THR A 1 78 ? -1.389 -1.727 -4.545 1.00 97.94 78 THR A CA 1
ATOM 620 C C . THR A 1 78 ? -2.241 -2.258 -3.394 1.00 97.94 78 THR A C 1
ATOM 622 O O . THR A 1 78 ? -3.132 -3.082 -3.596 1.00 97.94 78 THR A O 1
ATOM 625 N N . LEU A 1 79 ? -2.038 -1.728 -2.190 1.00 98.38 79 LEU A N 1
ATOM 626 C CA . LEU A 1 79 ? -2.788 -2.123 -0.997 1.00 98.38 79 LEU A CA 1
ATOM 627 C C . LEU A 1 79 ? -4.258 -1.713 -1.094 1.00 98.38 79 LEU A C 1
ATOM 629 O O . LEU A 1 79 ? -5.138 -2.462 -0.682 1.00 98.38 79 LEU A O 1
ATOM 633 N N . HIS A 1 80 ? -4.540 -0.579 -1.732 1.00 98.50 80 HIS A N 1
ATOM 634 C CA . HIS A 1 80 ? -5.895 -0.155 -2.053 1.00 98.50 80 HIS A CA 1
ATOM 635 C C . HIS A 1 80 ? -6.597 -1.140 -3.001 1.00 98.50 80 HIS A C 1
ATOM 637 O O . HIS A 1 80 ? -7.753 -1.506 -2.777 1.00 98.50 80 HIS A O 1
ATOM 643 N N . TYR A 1 81 ? -5.894 -1.635 -4.026 1.00 98.25 81 TYR A N 1
ATOM 644 C CA . TYR A 1 81 ? -6.420 -2.693 -4.889 1.00 98.25 81 TYR A CA 1
ATOM 645 C C . TYR A 1 81 ? -6.721 -3.966 -4.088 1.00 98.25 81 TYR A C 1
ATOM 647 O O . TYR A 1 81 ? -7.812 -4.520 -4.232 1.00 98.25 81 TYR A O 1
ATOM 655 N N . ILE A 1 82 ? -5.798 -4.398 -3.221 1.00 98.38 82 ILE A N 1
ATOM 656 C CA . ILE A 1 82 ? -5.976 -5.571 -2.351 1.00 98.38 82 ILE A CA 1
ATOM 657 C C . ILE A 1 82 ? -7.187 -5.385 -1.425 1.00 98.38 82 ILE A C 1
ATOM 659 O O . ILE A 1 82 ? -8.016 -6.285 -1.335 1.00 98.38 82 ILE A O 1
ATOM 663 N N . ALA A 1 83 ? -7.359 -4.212 -0.812 1.00 98.31 83 ALA A N 1
ATOM 664 C CA . ALA A 1 83 ? -8.492 -3.917 0.068 1.00 98.31 83 ALA A CA 1
ATOM 665 C C . ALA A 1 83 ? -9.854 -4.052 -0.646 1.00 98.31 83 ALA A C 1
ATOM 667 O O . ALA A 1 83 ? -10.850 -4.451 -0.042 1.00 98.31 83 ALA A O 1
ATOM 668 N N . ARG A 1 84 ? -9.911 -3.740 -1.948 1.00 98.38 84 ARG A N 1
ATOM 669 C CA . ARG A 1 84 ? -11.138 -3.831 -2.760 1.00 98.38 84 ARG A CA 1
ATOM 670 C C . ARG A 1 84 ? -11.391 -5.210 -3.349 1.00 98.38 84 ARG A C 1
ATOM 672 O O . ARG A 1 84 ? -12.547 -5.606 -3.484 1.00 98.38 84 ARG A O 1
ATOM 679 N N . ASN A 1 85 ? -10.328 -5.909 -3.729 1.00 98.06 85 ASN A N 1
ATOM 680 C CA . ASN A 1 85 ? -10.403 -7.081 -4.600 1.00 98.06 85 ASN A CA 1
ATOM 681 C C . ASN A 1 85 ? -9.966 -8.383 -3.924 1.00 98.06 85 ASN A C 1
ATOM 683 O O . ASN A 1 85 ? -10.261 -9.458 -4.441 1.00 98.06 85 ASN A O 1
ATOM 687 N N . GLY A 1 86 ? -9.290 -8.293 -2.784 1.00 97.19 86 GLY A N 1
A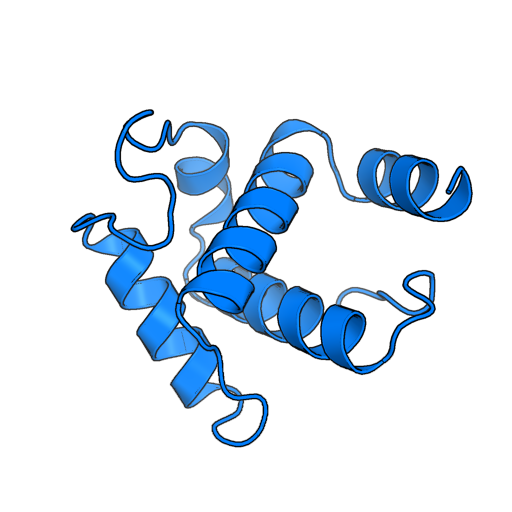TOM 688 C CA . GLY A 1 86 ? -8.652 -9.420 -2.122 1.00 97.19 86 GLY A CA 1
ATOM 689 C C . GLY A 1 86 ? -7.274 -9.747 -2.701 1.00 97.19 86 GLY A C 1
ATOM 690 O O . GLY A 1 86 ? -6.921 -9.378 -3.826 1.00 97.19 86 GLY A O 1
ATOM 691 N N . ILE A 1 87 ? -6.489 -10.465 -1.899 1.00 96.75 87 ILE A N 1
ATOM 692 C CA . ILE A 1 87 ? -5.114 -10.844 -2.230 1.00 96.75 87 ILE A CA 1
ATOM 693 C C . ILE A 1 87 ? -5.040 -11.797 -3.430 1.00 96.75 87 ILE A C 1
ATOM 695 O O . ILE A 1 87 ? -4.132 -11.672 -4.246 1.00 96.75 87 ILE A O 1
ATOM 699 N N . ASP A 1 88 ? -6.025 -12.683 -3.598 1.00 96.75 88 ASP A N 1
ATOM 700 C CA . ASP A 1 88 ? -6.039 -13.668 -4.686 1.00 96.75 88 ASP A CA 1
ATOM 701 C C . ASP A 1 88 ? -6.102 -13.003 -6.063 1.00 96.75 88 ASP A C 1
ATOM 703 O O . ASP A 1 88 ? -5.359 -13.373 -6.974 1.00 96.75 88 ASP A O 1
ATOM 707 N N . LYS A 1 89 ? -6.926 -11.956 -6.204 1.00 97.12 89 LYS A N 1
ATOM 708 C CA . LYS A 1 89 ? -6.997 -11.168 -7.441 1.00 97.12 89 LY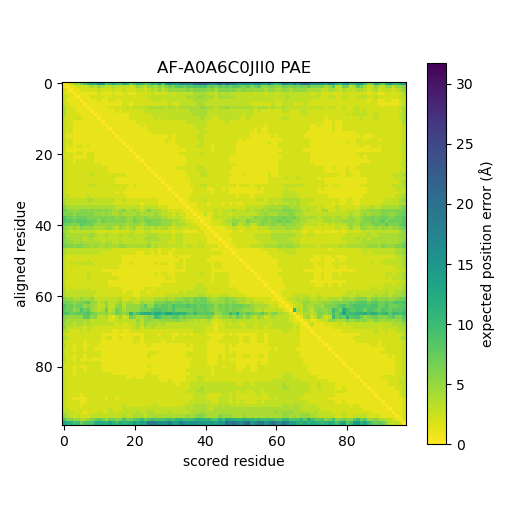S A CA 1
ATOM 709 C C . LYS A 1 89 ? -5.697 -10.417 -7.708 1.00 97.12 89 LYS A C 1
ATOM 711 O O . LYS A 1 89 ? -5.259 -10.339 -8.852 1.00 97.12 89 LYS A O 1
ATOM 716 N N . TYR A 1 90 ? -5.055 -9.892 -6.665 1.00 97.31 90 TYR A N 1
ATOM 717 C CA . TYR A 1 90 ? -3.754 -9.243 -6.816 1.00 97.31 90 TYR A CA 1
ATOM 718 C C . TYR A 1 90 ? -2.667 -10.240 -7.238 1.00 97.31 90 TYR A C 1
ATOM 720 O O . TYR A 1 90 ? -1.902 -9.959 -8.158 1.00 97.31 90 TYR A O 1
ATOM 728 N N . LYS A 1 91 ? -2.645 -11.439 -6.646 1.00 96.75 91 LYS A N 1
ATOM 729 C CA . LYS A 1 91 ? -1.731 -12.517 -7.037 1.00 96.75 91 LYS A CA 1
ATOM 730 C C . LYS A 1 91 ? -1.899 -12.897 -8.508 1.00 96.75 91 LYS A C 1
ATOM 732 O O . LYS A 1 91 ? -0.908 -12.990 -9.224 1.00 96.75 91 LYS A O 1
ATOM 737 N N . GLN A 1 92 ? -3.137 -13.056 -8.978 1.00 96.50 92 GLN A N 1
ATOM 738 C CA . GLN A 1 92 ? -3.418 -13.305 -10.396 1.00 96.50 92 GLN A CA 1
ATOM 739 C C . GLN A 1 92 ? -2.921 -12.162 -11.292 1.00 96.50 92 GLN A C 1
ATOM 741 O O . GLN A 1 92 ? -2.292 -12.428 -12.311 1.00 96.50 92 GLN A O 1
ATOM 746 N N . LEU A 1 93 ? -3.152 -10.904 -10.897 1.00 94.56 93 LEU A N 1
ATOM 747 C CA . LEU A 1 93 ? -2.709 -9.727 -11.649 1.00 94.56 93 LEU A CA 1
ATOM 748 C C . LEU A 1 93 ? -1.182 -9.662 -11.797 1.00 94.56 93 LEU A C 1
ATOM 750 O O . LEU A 1 93 ? -0.690 -9.287 -12.858 1.00 94.56 93 LEU A O 1
AT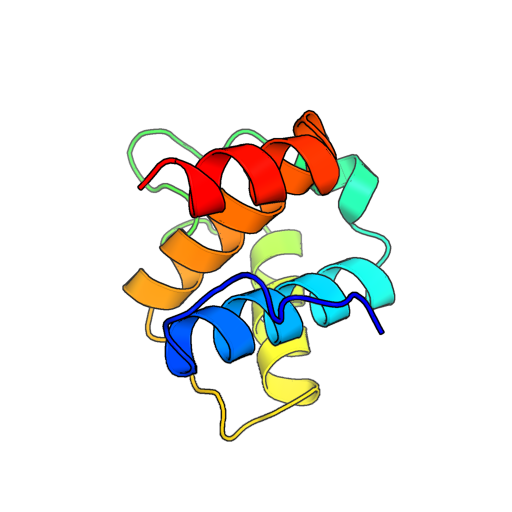OM 754 N N . VAL A 1 94 ? -0.436 -10.003 -10.744 1.00 94.31 94 VAL A N 1
ATOM 755 C CA . VAL A 1 94 ? 1.036 -9.998 -10.766 1.00 94.31 94 VAL A CA 1
ATOM 756 C C . VAL A 1 94 ? 1.584 -11.133 -11.630 1.00 94.31 94 VAL A C 1
ATOM 758 O O . VAL A 1 94 ? 2.523 -10.906 -12.378 1.00 94.31 94 VAL A O 1
ATOM 761 N N . LEU A 1 95 ? 0.983 -12.326 -11.574 1.00 92.88 95 LEU A N 1
ATOM 762 C CA . LEU A 1 95 ? 1.446 -13.501 -12.327 1.00 92.88 95 LEU A CA 1
ATOM 763 C C . LEU A 1 95 ? 1.132 -13.456 -13.834 1.00 92.88 95 LEU A C 1
ATOM 765 O O . LEU A 1 95 ? 1.643 -14.281 -14.583 1.00 92.88 95 LEU A O 1
ATOM 769 N N . GLN A 1 96 ? 0.268 -12.540 -14.277 1.00 88.19 96 GLN A N 1
ATOM 770 C CA . GLN A 1 96 ? -0.075 -12.343 -15.693 1.00 88.19 96 GLN A CA 1
ATOM 771 C C . GLN A 1 96 ? 0.828 -11.324 -16.408 1.00 88.19 96 GLN A C 1
ATOM 773 O O . GLN A 1 96 ? 0.632 -11.081 -17.599 1.00 88.19 96 GLN A O 1
ATOM 778 N N . ARG A 1 97 ? 1.756 -10.693 -15.685 1.00 66.50 97 ARG A N 1
ATOM 779 C CA . ARG A 1 97 ? 2.727 -9.729 -16.214 1.00 66.50 97 ARG A CA 1
ATOM 780 C C . ARG A 1 97 ? 4.064 -10.403 -16.467 1.00 66.50 97 ARG A C 1
ATOM 782 O O . ARG A 1 97 ? 4.707 -9.998 -17.457 1.00 66.50 97 ARG A O 1
#

Radius of gyration: 12.55 Å; Cα contacts (8 Å, |Δi|>4): 81; chains: 1; bounding box: 29×30×29 Å

Secondary structure (DSSP, 8-state):
----TT--SHHHHHHHHHHHHHHHHTTTHHHHHH----TTTTTTT---HHHHHHHHHHHHH-TTS---HHHHHHHHHHHHHHHHH-HHHHHHHHHT-

Organism: NCBI:txid1070528

Sequence (97 aa):
MQDFSFIADEHTRLLVANGYEAISQLELWGWLRSFEPNPNEGFMWSSDPNITSIGNKMHEINKDIGHSGGSFGFTMRTLHYIARNGIDKYKQLVLQR

pLDDT: mean 95.1, std 5.05, range [66.5, 98.62]

Foldseek 3Di:
DDDPVLQPDPLLSLLLVLLVVLCVVVVCLVVLLPDDPDPVQALLNDPDVVSVSSVVSSCVVPVVSDDDSVSSRVSSVLSSCCSNPNPVVSSVVSNVD